Protein AF-Q7V4R9-F1 (afdb_monomer)

Mean predicted aligned error: 7.89 Å

Radius of gyration: 14.58 Å; Cα contacts (8 Å, |Δi|>4): 434; chains: 1; bounding box: 35×29×46 Å

Structure (mmCIF, N/CA/C/O backbone):
data_AF-Q7V4R9-F1
#
_entry.id   AF-Q7V4R9-F1
#
loop_
_atom_site.group_PDB
_atom_site.id
_atom_site.type_symbol
_atom_site.label_atom_id
_atom_site.label_alt_id
_atom_site.label_comp_id
_atom_site.label_asym_id
_atom_site.label_entity_id
_atom_site.label_seq_id
_atom_site.pdbx_PDB_ins_code
_atom_site.Cartn_x
_atom_site.Cartn_y
_atom_site.Cartn_z
_atom_site.occupancy
_atom_site.B_iso_or_equiv
_atom_site.auth_seq_id
_atom_site.auth_comp_id
_atom_site.auth_asym_id
_atom_site.auth_atom_id
_atom_site.pdbx_PDB_model_num
ATOM 1 N N . MET A 1 1 ? -5.230 -2.355 -19.072 1.00 68.88 1 MET A N 1
ATOM 2 C CA . MET A 1 1 ? -4.899 -2.932 -17.751 1.00 68.88 1 MET A CA 1
ATOM 3 C C . MET A 1 1 ? -6.163 -3.100 -16.937 1.00 68.88 1 MET A C 1
ATOM 5 O O . MET A 1 1 ? -7.150 -2.445 -17.253 1.00 68.88 1 MET A O 1
ATOM 9 N N . GLY A 1 2 ? -6.146 -4.004 -15.958 1.00 79.56 2 GLY A N 1
ATOM 10 C CA . GLY A 1 2 ? -7.283 -4.244 -15.070 1.00 79.56 2 GLY A CA 1
ATOM 11 C C . GLY A 1 2 ? -7.326 -3.267 -13.896 1.00 79.56 2 GLY A C 1
ATOM 12 O O . GLY A 1 2 ? -6.295 -2.730 -13.483 1.00 79.56 2 GLY A O 1
ATOM 13 N N . THR A 1 3 ? -8.526 -3.089 -13.355 1.00 89.25 3 THR A N 1
ATOM 14 C CA . THR A 1 3 ? -8.780 -2.336 -12.128 1.00 89.25 3 THR A CA 1
ATOM 15 C C . THR A 1 3 ? -9.377 -3.279 -11.091 1.00 89.25 3 THR A C 1
ATOM 17 O O . THR A 1 3 ? -10.304 -4.025 -11.408 1.00 89.25 3 THR A O 1
ATOM 20 N N . LEU A 1 4 ? -8.871 -3.231 -9.859 1.00 90.88 4 LEU A N 1
ATOM 21 C CA . LEU A 1 4 ? -9.505 -3.844 -8.695 1.00 90.88 4 LEU A CA 1
ATOM 22 C C . LEU A 1 4 ? -10.106 -2.743 -7.820 1.00 90.88 4 LEU A C 1
ATOM 24 O O . LEU A 1 4 ? -9.374 -1.915 -7.287 1.00 90.88 4 LEU A O 1
ATOM 28 N N . GLU A 1 5 ? -11.423 -2.747 -7.645 1.00 94.00 5 GLU A N 1
ATOM 29 C CA . GLU A 1 5 ? -12.115 -1.815 -6.752 1.00 94.00 5 GLU A CA 1
ATOM 30 C C . GLU A 1 5 ? -12.724 -2.577 -5.579 1.00 94.00 5 GLU A C 1
ATOM 32 O O . GLU A 1 5 ? -13.461 -3.545 -5.773 1.00 94.00 5 GLU A O 1
ATOM 37 N N . ASN A 1 6 ? -12.456 -2.114 -4.363 1.00 93.88 6 ASN A N 1
ATOM 38 C CA . ASN A 1 6 ? -13.119 -2.583 -3.158 1.00 93.88 6 ASN A CA 1
ATOM 39 C C . ASN A 1 6 ? -13.914 -1.435 -2.532 1.00 93.88 6 ASN A C 1
ATOM 41 O O . ASN A 1 6 ? -13.321 -0.509 -1.988 1.00 93.88 6 ASN A O 1
ATOM 45 N N . LYS A 1 7 ? -15.245 -1.503 -2.611 1.00 93.19 7 LYS A N 1
ATOM 46 C CA . LYS A 1 7 ? -16.180 -0.470 -2.133 1.00 93.19 7 LYS A CA 1
ATOM 47 C C . LYS A 1 7 ? -16.863 -0.941 -0.847 1.00 93.19 7 LYS A C 1
ATOM 49 O O . LYS A 1 7 ? -18.004 -1.393 -0.879 1.00 93.19 7 LYS A O 1
ATOM 54 N N . GLY A 1 8 ? -16.119 -0.942 0.257 1.00 90.88 8 GLY A N 1
ATOM 55 C CA . GLY A 1 8 ? -16.624 -1.302 1.590 1.00 90.88 8 GLY A CA 1
ATOM 56 C C . GLY A 1 8 ? -16.655 -2.787 1.952 1.00 90.88 8 GLY A C 1
ATOM 57 O O . GLY A 1 8 ? -17.207 -3.159 2.984 1.00 90.88 8 GLY A O 1
ATOM 58 N N . GLY A 1 9 ? -16.046 -3.652 1.139 1.00 92.75 9 GLY A N 1
ATOM 59 C CA . GLY A 1 9 ? -15.888 -5.075 1.437 1.00 92.75 9 GLY A CA 1
ATOM 60 C C . GLY A 1 9 ? -14.533 -5.418 2.058 1.00 92.75 9 GLY A C 1
ATOM 61 O O . GLY A 1 9 ? -13.646 -4.577 2.208 1.00 92.75 9 GLY A O 1
ATOM 62 N N . THR A 1 10 ? -14.336 -6.697 2.380 1.00 94.75 10 THR A N 1
ATOM 63 C CA . THR A 1 10 ? -13.010 -7.240 2.712 1.00 94.75 10 THR A CA 1
ATOM 64 C C . THR A 1 10 ? -12.534 -8.152 1.591 1.00 94.75 10 THR A C 1
ATOM 66 O O . THR A 1 10 ? -13.203 -9.130 1.263 1.00 94.75 10 THR A O 1
ATOM 69 N N . ILE A 1 11 ? -11.362 -7.859 1.033 1.00 92.88 11 ILE A N 1
ATOM 70 C CA . ILE A 1 11 ? -10.646 -8.751 0.121 1.00 92.88 11 ILE A CA 1
ATOM 71 C C . ILE A 1 11 ? -9.518 -9.407 0.908 1.00 92.88 11 ILE A C 1
ATOM 73 O O . ILE A 1 11 ? -8.673 -8.715 1.470 1.00 92.88 11 ILE A O 1
ATOM 77 N N . ASN A 1 12 ? -9.494 -10.738 0.924 1.00 89.62 12 ASN A N 1
ATOM 78 C CA . ASN A 1 12 ? -8.405 -11.518 1.503 1.00 89.62 12 ASN A CA 1
ATOM 79 C C . ASN A 1 12 ? -7.599 -12.148 0.370 1.00 89.62 12 ASN A C 1
ATOM 81 O O . ASN A 1 12 ? -8.079 -13.063 -0.296 1.00 89.62 12 ASN A O 1
ATOM 85 N N . ASN A 1 13 ? -6.386 -11.655 0.153 1.00 85.19 13 ASN A N 1
ATOM 86 C CA . ASN A 1 13 ? -5.450 -12.202 -0.812 1.00 85.19 13 ASN A CA 1
ATOM 87 C C . ASN A 1 13 ? -4.276 -12.865 -0.079 1.00 85.19 13 ASN A C 1
ATOM 89 O O . ASN A 1 13 ? -3.604 -12.243 0.743 1.00 85.19 13 ASN A O 1
ATOM 93 N N . GLN A 1 14 ? -4.043 -14.143 -0.376 1.00 79.44 14 GLN A N 1
ATOM 94 C CA . GLN A 1 14 ? -2.941 -14.926 0.198 1.00 79.44 14 GLN A CA 1
ATOM 95 C C . GLN A 1 14 ? -1.742 -15.048 -0.753 1.00 79.44 14 GLN A C 1
ATOM 97 O O . GLN A 1 14 ? -0.688 -15.527 -0.348 1.00 79.44 14 GLN A O 1
ATOM 102 N N . GLY A 1 15 ? -1.900 -14.644 -2.017 1.00 78.75 15 GLY A N 1
ATOM 103 C CA . GLY A 1 15 ? -0.836 -14.674 -3.019 1.00 78.75 15 GLY A CA 1
ATOM 104 C C . GLY A 1 15 ? -0.116 -13.336 -3.161 1.00 78.75 15 GLY A C 1
ATOM 105 O O . GLY A 1 15 ? -0.503 -12.337 -2.565 1.00 78.75 15 GLY A O 1
ATOM 106 N N . VAL A 1 16 ? 0.910 -13.289 -4.009 1.00 81.31 16 VAL A N 1
ATOM 107 C CA . VAL A 1 16 ? 1.573 -12.025 -4.360 1.00 81.31 16 VAL A CA 1
ATOM 108 C C . VAL A 1 16 ? 0.639 -11.167 -5.213 1.00 81.31 16 VAL A C 1
ATOM 110 O O . VAL A 1 16 ? 0.083 -11.649 -6.201 1.00 81.31 16 VAL A O 1
ATOM 113 N N . LEU A 1 17 ? 0.491 -9.891 -4.855 1.00 83.44 17 LEU A N 1
ATOM 114 C CA . LEU A 1 17 ? -0.290 -8.929 -5.624 1.00 83.44 17 LEU A CA 1
ATOM 115 C C . LEU A 1 17 ? 0.645 -7.984 -6.384 1.00 83.44 17 LEU A C 1
ATOM 117 O O . LEU A 1 17 ? 1.347 -7.161 -5.795 1.00 83.44 17 LEU A O 1
ATOM 121 N N . PHE A 1 18 ? 0.634 -8.093 -7.711 1.00 79.38 18 PHE A N 1
ATOM 122 C CA . PHE A 1 18 ? 1.366 -7.192 -8.596 1.00 79.38 18 PHE A CA 1
ATOM 123 C C . PHE A 1 18 ? 0.415 -6.172 -9.211 1.00 79.38 18 PHE A C 1
ATOM 125 O O . PHE A 1 18 ? -0.431 -6.507 -10.039 1.00 79.38 18 PHE A O 1
ATOM 132 N N . CYS A 1 19 ? 0.598 -4.909 -8.844 1.00 81.38 19 CYS A N 1
ATOM 133 C CA . CYS A 1 19 ? 0.012 -3.788 -9.555 1.00 81.38 19 CYS A CA 1
ATOM 134 C C . CYS A 1 19 ? 1.026 -3.346 -10.618 1.00 81.38 19 CYS A C 1
ATOM 136 O O . CYS A 1 19 ? 1.998 -2.645 -10.325 1.00 81.38 19 CYS A O 1
ATOM 138 N N . THR A 1 20 ? 0.865 -3.864 -11.837 1.00 75.25 20 THR A N 1
ATOM 139 C CA . THR A 1 20 ? 1.802 -3.650 -12.947 1.00 75.25 20 THR A CA 1
ATOM 140 C C . THR A 1 20 ? 1.084 -3.649 -14.297 1.00 75.25 20 THR A C 1
ATOM 142 O O . THR A 1 20 ? -0.098 -3.989 -14.382 1.00 75.25 20 THR A O 1
ATOM 145 N N . TYR A 1 21 ? 1.802 -3.279 -15.357 1.00 70.81 21 TYR A N 1
ATOM 146 C CA . TYR A 1 21 ? 1.389 -3.524 -16.731 1.00 70.81 21 TYR A CA 1
ATOM 147 C C . TYR A 1 21 ? 2.000 -4.855 -17.225 1.00 70.81 21 TYR A C 1
ATOM 149 O O . TYR A 1 21 ? 3.108 -5.216 -16.838 1.00 70.81 21 TYR A O 1
ATOM 157 N N . ALA A 1 22 ? 1.282 -5.63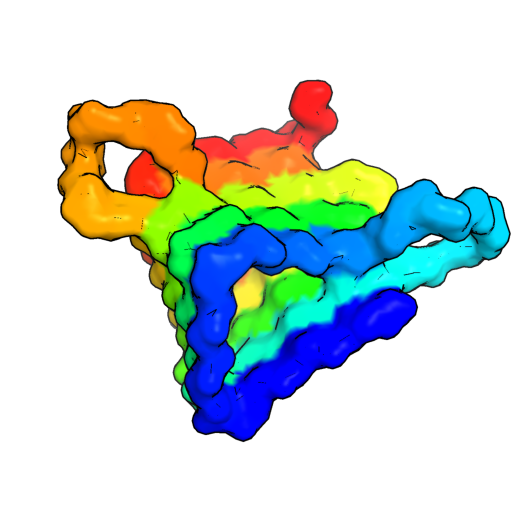2 -18.044 1.00 57.91 22 ALA A N 1
ATOM 158 C CA . ALA A 1 22 ? 1.780 -6.903 -18.578 1.00 57.91 22 ALA A CA 1
ATOM 159 C C . ALA A 1 22 ? 3.005 -6.696 -19.508 1.00 57.91 22 ALA A C 1
ATOM 161 O O . ALA A 1 22 ? 2.868 -6.009 -20.520 1.00 57.91 22 ALA A O 1
ATOM 162 N N . PRO A 1 23 ? 4.163 -7.333 -19.241 1.00 52.44 23 PRO A N 1
ATOM 163 C CA . PRO A 1 23 ? 5.423 -7.085 -19.958 1.00 52.44 23 PRO A CA 1
ATOM 164 C C . PRO A 1 23 ? 5.479 -7.652 -21.390 1.00 52.44 23 PRO A C 1
ATOM 166 O O . PRO A 1 23 ? 6.479 -7.479 -22.077 1.00 52.44 23 PRO A O 1
ATOM 169 N N . HIS A 1 24 ? 4.436 -8.346 -21.858 1.00 49.28 24 HIS A N 1
ATOM 170 C CA . HIS A 1 24 ? 4.442 -9.034 -23.158 1.00 49.28 24 HIS A CA 1
ATOM 171 C C . HIS A 1 24 ? 3.826 -8.250 -24.320 1.00 49.28 24 HIS A C 1
ATOM 173 O O . HIS A 1 24 ? 3.751 -8.782 -25.427 1.00 49.28 24 HIS A O 1
ATOM 179 N N . PHE A 1 25 ? 3.409 -7.001 -24.112 1.00 48.75 25 PHE A N 1
ATOM 180 C CA . PHE A 1 25 ? 2.952 -6.161 -25.214 1.00 48.75 25 PHE A CA 1
ATOM 181 C C . PHE A 1 25 ? 4.059 -5.172 -25.579 1.00 48.75 25 PHE A C 1
ATOM 183 O O . PHE A 1 25 ? 4.325 -4.274 -24.780 1.00 48.75 25 PHE A O 1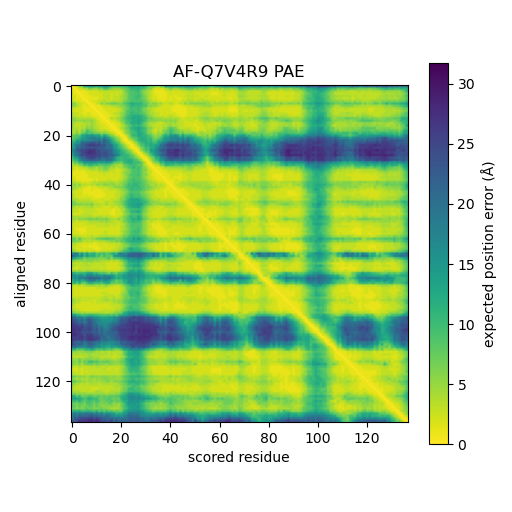
ATOM 190 N N . PRO A 1 26 ? 4.733 -5.343 -26.738 1.00 50.38 26 PRO A N 1
ATOM 191 C CA . PRO A 1 26 ? 5.735 -4.390 -27.188 1.00 50.38 26 PRO A CA 1
ATOM 192 C C . PRO A 1 26 ? 5.088 -3.013 -27.251 1.00 50.38 26 PRO A C 1
ATOM 194 O O . PRO A 1 26 ? 3.968 -2.867 -27.747 1.00 50.38 26 PRO A O 1
ATOM 197 N N . GLU A 1 27 ? 5.787 -2.039 -26.683 1.00 50.69 27 GLU A N 1
ATOM 198 C CA . GLU A 1 27 ? 5.346 -0.664 -26.524 1.00 50.69 27 GLU A CA 1
ATOM 199 C C . GLU A 1 27 ? 4.869 -0.090 -27.857 1.00 50.69 27 GLU A C 1
ATOM 201 O O . GLU A 1 27 ? 5.644 0.388 -28.685 1.00 50.69 27 GLU A O 1
ATOM 206 N N . ALA A 1 28 ? 3.559 -0.112 -28.069 1.00 48.78 28 ALA A N 1
ATOM 207 C CA . ALA A 1 28 ? 2.928 0.630 -29.140 1.00 48.78 28 ALA A CA 1
ATOM 208 C C . ALA A 1 28 ? 2.881 2.107 -28.730 1.00 48.78 28 ALA A C 1
ATOM 210 O O . ALA A 1 28 ? 1.817 2.594 -28.376 1.00 48.78 28 ALA A O 1
ATOM 211 N N . SER A 1 29 ? 4.046 2.771 -28.692 1.00 54.56 29 SER A N 1
ATOM 212 C CA . SER A 1 29 ? 4.279 4.232 -28.725 1.00 54.56 29 SER A CA 1
ATOM 213 C C . SER A 1 29 ? 3.263 5.141 -28.006 1.00 54.56 29 SER A C 1
ATOM 215 O O . SER A 1 29 ? 3.018 6.272 -28.422 1.00 54.56 29 SER A O 1
ATOM 217 N N . GLY A 1 30 ? 2.654 4.661 -26.930 1.00 54.69 30 GLY A N 1
ATOM 218 C CA . GLY A 1 30 ? 1.534 5.284 -26.249 1.00 54.69 30 GLY A CA 1
ATOM 219 C C . GLY A 1 30 ? 1.632 4.953 -24.773 1.00 54.69 30 GLY A C 1
ATOM 220 O O . GLY A 1 30 ? 1.943 3.824 -24.402 1.00 54.69 30 GLY A O 1
ATOM 221 N N . SER A 1 31 ? 1.418 5.958 -23.928 1.00 59.41 31 SER A N 1
ATOM 222 C CA . SER A 1 31 ? 1.405 5.815 -22.473 1.00 59.41 31 SER A CA 1
ATOM 223 C C . SER A 1 31 ? 0.347 4.791 -22.053 1.00 59.41 31 SER A C 1
ATOM 225 O O . SER A 1 31 ? -0.823 5.138 -21.906 1.00 59.41 31 SER A O 1
ATOM 227 N N . VAL A 1 32 ? 0.732 3.526 -21.877 1.00 66.50 32 VAL A N 1
ATOM 228 C CA . VAL A 1 32 ? -0.161 2.517 -21.305 1.00 66.50 32 VAL A CA 1
ATOM 229 C C . VAL A 1 32 ? -0.177 2.723 -19.794 1.00 66.50 32 VAL A C 1
ATOM 231 O O . VAL A 1 32 ? 0.845 2.548 -19.129 1.00 66.50 32 VAL A O 1
ATOM 234 N N . ASP A 1 33 ? -1.329 3.130 -19.263 1.00 74.31 33 ASP A N 1
ATOM 235 C CA . ASP A 1 33 ? -1.581 3.162 -17.821 1.00 74.31 33 ASP A CA 1
ATOM 236 C C . ASP A 1 33 ? -1.389 1.763 -17.221 1.00 74.31 33 ASP A C 1
ATOM 238 O O . ASP A 1 33 ? -1.840 0.765 -17.794 1.00 74.31 33 ASP A O 1
ATOM 242 N N . GLY A 1 34 ? -0.754 1.701 -16.049 1.00 81.62 34 GLY A N 1
ATOM 243 C CA . GLY A 1 34 ? -0.571 0.467 -15.293 1.00 81.62 34 GLY A CA 1
ATOM 244 C C . GLY A 1 34 ? -1.859 -0.051 -14.647 1.00 81.62 34 GLY A C 1
ATOM 245 O O . GLY A 1 34 ? -2.958 0.475 -14.856 1.00 81.62 34 GLY A O 1
ATOM 246 N N . GLY A 1 35 ? -1.724 -1.118 -13.857 1.00 87.06 35 GLY A N 1
ATOM 247 C CA . GLY A 1 35 ? -2.813 -1.636 -13.030 1.00 87.06 35 GLY A CA 1
ATOM 248 C C . GLY A 1 35 ? -3.257 -0.612 -11.986 1.00 87.06 35 GLY A C 1
ATOM 249 O O . GLY A 1 35 ? -2.470 0.236 -11.555 1.00 87.06 35 GLY A O 1
ATOM 250 N N . LYS A 1 36 ? -4.527 -0.674 -11.583 1.00 90.62 36 LYS A N 1
ATOM 251 C CA . LYS A 1 36 ? -5.075 0.225 -10.561 1.00 90.62 36 LYS A CA 1
ATOM 252 C C . LYS A 1 36 ? -5.793 -0.577 -9.485 1.00 90.62 36 LYS A C 1
ATOM 254 O O . LYS A 1 36 ? -6.574 -1.476 -9.797 1.00 90.62 36 LYS A O 1
ATOM 259 N N . ILE A 1 37 ? -5.526 -0.254 -8.227 1.00 92.31 37 ILE A N 1
ATOM 260 C CA . ILE A 1 37 ? -6.243 -0.797 -7.075 1.00 92.31 37 ILE A CA 1
ATOM 261 C C . ILE A 1 37 ? -6.835 0.375 -6.307 1.00 92.31 37 ILE A C 1
ATOM 263 O O . ILE A 1 37 ? -6.142 1.351 -6.028 1.00 92.31 37 ILE A O 1
ATOM 267 N N . TYR A 1 38 ? -8.105 0.255 -5.950 1.00 94.50 38 TYR A N 1
ATOM 268 C CA . TYR A 1 38 ? -8.831 1.280 -5.227 1.00 94.50 38 TYR A CA 1
ATOM 269 C C . TYR A 1 38 ? -9.538 0.691 -4.010 1.00 94.50 38 TYR A C 1
ATOM 271 O O . TYR A 1 38 ? -10.298 -0.272 -4.142 1.00 94.50 38 TYR A O 1
ATOM 279 N N . LEU A 1 39 ? -9.305 1.277 -2.835 1.00 94.94 39 LEU A N 1
ATOM 280 C CA . LEU A 1 39 ? -9.994 0.934 -1.591 1.00 94.94 39 LEU A CA 1
ATOM 281 C C . LEU A 1 39 ? -10.859 2.116 -1.139 1.00 94.94 39 LEU A C 1
ATOM 283 O O . LEU A 1 39 ? -10.342 3.134 -0.673 1.00 94.94 39 LEU A O 1
ATOM 287 N N . TYR A 1 40 ? -12.175 1.949 -1.223 1.00 92.81 40 TYR A N 1
ATOM 288 C CA . TYR A 1 40 ? -13.193 2.959 -0.932 1.00 92.81 40 TYR A CA 1
ATOM 289 C C . TYR A 1 40 ? -14.173 2.488 0.141 1.00 92.81 40 TYR A C 1
ATOM 291 O O . TYR A 1 40 ? -14.288 1.289 0.398 1.00 92.81 40 TYR A O 1
ATOM 299 N N . ASP A 1 41 ? -14.916 3.432 0.720 1.00 90.88 41 ASP A N 1
ATOM 300 C CA . ASP A 1 41 ? -16.082 3.181 1.577 1.00 90.88 41 ASP A CA 1
ATOM 301 C C . ASP A 1 41 ? -15.812 2.217 2.744 1.00 90.88 41 ASP A C 1
ATOM 303 O O . ASP A 1 41 ? -16.590 1.305 3.003 1.00 90.88 41 ASP A O 1
ATOM 307 N N . SER A 1 42 ? -14.689 2.402 3.449 1.00 93.06 42 SER A N 1
ATOM 308 C CA . SER A 1 42 ? -14.214 1.495 4.512 1.00 93.06 42 SER A CA 1
ATOM 309 C C . SER A 1 42 ? -13.766 0.108 4.020 1.00 93.06 42 SER A C 1
ATOM 311 O O . SER A 1 42 ? -13.704 -0.858 4.784 1.00 93.06 42 SER A O 1
ATOM 313 N N . GLY A 1 43 ? -13.411 0.000 2.739 1.00 95.25 43 GLY A N 1
ATOM 314 C CA . GLY A 1 43 ? -12.882 -1.212 2.132 1.00 95.25 43 GLY A CA 1
ATOM 315 C C . GLY A 1 43 ? -11.577 -1.656 2.789 1.00 95.25 43 GLY A C 1
ATOM 316 O O . GLY A 1 43 ? -10.673 -0.857 3.040 1.00 95.25 43 GLY A O 1
ATOM 317 N N . THR A 1 44 ? -11.471 -2.956 3.049 1.00 94.19 44 THR A N 1
ATOM 318 C CA . THR A 1 44 ? -10.271 -3.581 3.606 1.00 94.19 44 THR A CA 1
ATOM 319 C C . THR A 1 44 ? -9.627 -4.519 2.593 1.00 94.19 44 THR A C 1
ATOM 321 O O . THR A 1 44 ? -10.279 -5.429 2.082 1.00 94.19 44 THR A O 1
ATOM 324 N N . LEU A 1 45 ? -8.339 -4.331 2.313 1.00 92.56 45 LEU A N 1
ATOM 325 C CA . LEU A 1 45 ? -7.521 -5.305 1.592 1.00 92.56 45 LEU A CA 1
ATOM 326 C C . LEU A 1 45 ? -6.530 -5.933 2.565 1.00 92.56 45 LEU A C 1
ATOM 328 O O . LEU A 1 45 ? -5.617 -5.264 3.040 1.00 92.56 45 LEU A O 1
ATOM 332 N N . ASN A 1 46 ? -6.713 -7.221 2.836 1.00 89.88 46 ASN A N 1
ATOM 333 C CA . ASN A 1 46 ? -5.773 -8.046 3.579 1.00 89.88 46 ASN A CA 1
ATOM 334 C C . ASN A 1 46 ? -4.901 -8.803 2.575 1.00 89.88 46 ASN A C 1
ATOM 336 O O . ASN A 1 46 ? -5.365 -9.749 1.942 1.00 89.88 46 ASN A O 1
ATOM 340 N N . ASN A 1 47 ? -3.650 -8.381 2.420 1.00 86.19 47 ASN A N 1
ATOM 341 C CA . ASN A 1 47 ? -2.659 -9.023 1.569 1.00 86.19 47 ASN A CA 1
ATOM 342 C C . ASN A 1 47 ? -1.580 -9.665 2.445 1.00 86.19 47 ASN A C 1
ATOM 344 O O . ASN A 1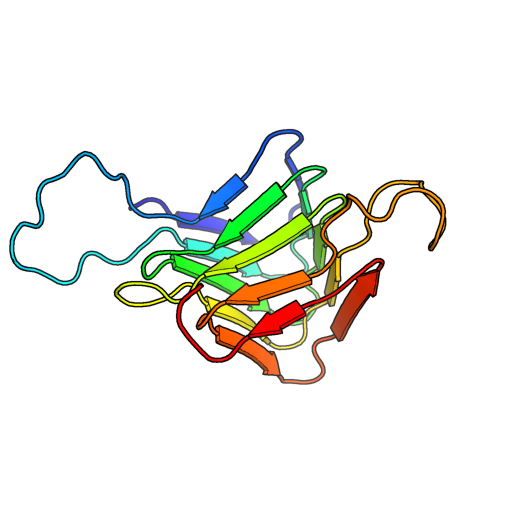 47 ? -0.734 -8.969 3.001 1.00 86.19 47 ASN A O 1
ATOM 348 N N . ASN A 1 48 ? -1.609 -10.990 2.590 1.00 77.19 48 ASN A N 1
ATOM 349 C CA . ASN A 1 48 ? -0.681 -11.710 3.472 1.00 77.19 48 ASN A CA 1
ATOM 350 C C . ASN A 1 48 ? 0.642 -12.103 2.786 1.00 77.19 48 ASN A C 1
ATOM 352 O O . ASN A 1 48 ? 1.205 -13.158 3.054 1.00 77.19 48 ASN A O 1
ATOM 356 N N . ALA A 1 49 ? 1.076 -11.301 1.816 1.00 77.50 49 ALA A N 1
ATOM 357 C CA . ALA A 1 49 ? 2.240 -11.571 0.985 1.00 77.50 49 ALA A CA 1
ATOM 358 C C . ALA A 1 49 ? 2.825 -10.248 0.466 1.00 77.50 49 ALA A C 1
ATOM 360 O O . ALA A 1 49 ? 2.554 -9.172 0.999 1.00 77.50 49 ALA A O 1
ATOM 361 N N . TRP A 1 50 ? 3.636 -10.301 -0.587 1.00 82.31 50 TRP A N 1
ATOM 362 C CA . TRP A 1 50 ? 4.192 -9.106 -1.213 1.00 82.31 50 TRP A CA 1
ATOM 363 C C . TRP A 1 50 ? 3.127 -8.343 -2.013 1.00 82.31 50 TRP A C 1
ATOM 365 O O . TRP A 1 50 ? 2.355 -8.928 -2.777 1.00 82.31 50 TRP A O 1
ATOM 375 N N . LEU A 1 51 ? 3.105 -7.025 -1.838 1.00 87.94 51 LEU A N 1
ATOM 376 C CA . LEU A 1 51 ? 2.448 -6.073 -2.721 1.00 87.94 51 LEU A CA 1
ATOM 377 C C . LEU A 1 51 ? 3.504 -5.215 -3.429 1.00 87.94 51 LEU A C 1
ATOM 379 O O . LEU A 1 51 ? 4.250 -4.477 -2.781 1.00 87.94 51 LEU A O 1
ATOM 383 N N . CYS A 1 52 ? 3.557 -5.303 -4.757 1.00 87.25 52 CYS A N 1
ATOM 384 C CA . CYS A 1 52 ? 4.463 -4.515 -5.591 1.00 87.25 52 CYS A CA 1
ATOM 385 C C . CYS A 1 52 ? 3.661 -3.574 -6.499 1.00 87.25 52 CYS A C 1
ATOM 387 O O . CYS A 1 52 ? 2.776 -4.018 -7.235 1.00 87.25 52 CYS A O 1
ATOM 389 N N . ILE A 1 53 ? 3.981 -2.280 -6.455 1.00 88.88 53 ILE A N 1
ATOM 390 C CA . ILE A 1 53 ? 3.376 -1.231 -7.281 1.00 88.88 53 ILE A CA 1
ATOM 391 C C . ILE A 1 53 ? 4.472 -0.641 -8.165 1.00 88.88 53 ILE A C 1
ATOM 393 O O . ILE A 1 53 ? 5.411 -0.027 -7.663 1.00 88.88 53 ILE A O 1
ATOM 397 N N . LYS A 1 54 ? 4.363 -0.814 -9.482 1.00 85.44 54 LYS A N 1
ATOM 398 C CA . LYS A 1 54 ? 5.395 -0.386 -10.443 1.00 85.44 54 LYS A CA 1
ATOM 399 C C . LYS A 1 54 ? 4.794 0.059 -11.768 1.00 85.44 54 LYS A C 1
ATOM 401 O O . LYS A 1 54 ? 3.623 -0.211 -12.030 1.00 85.44 54 LYS A O 1
ATOM 406 N N . ALA A 1 55 ? 5.605 0.670 -12.629 1.00 82.06 55 ALA A N 1
ATOM 407 C CA . ALA A 1 55 ? 5.284 0.803 -14.046 1.00 82.06 55 ALA A CA 1
ATOM 408 C C . ALA A 1 55 ? 3.923 1.495 -14.318 1.00 82.06 55 ALA A C 1
ATOM 410 O O . ALA A 1 55 ? 2.976 0.875 -14.806 1.00 82.06 55 ALA A O 1
ATOM 411 N N . ARG A 1 56 ? 3.799 2.772 -13.921 1.00 83.25 56 ARG A N 1
ATOM 412 C CA . ARG A 1 56 ? 2.567 3.596 -14.027 1.00 83.25 56 ARG A CA 1
ATOM 413 C C . ARG A 1 56 ? 1.341 3.032 -13.299 1.00 83.25 56 ARG A C 1
ATOM 415 O O . ARG A 1 56 ? 0.211 3.413 -13.609 1.00 83.25 56 ARG A O 1
ATOM 422 N N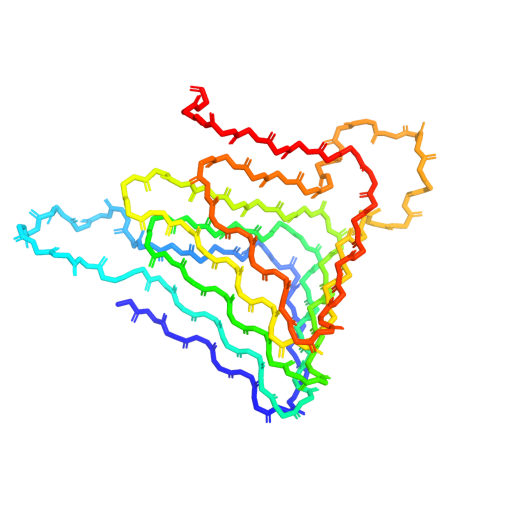 . SER A 1 57 ? 1.539 2.105 -12.365 1.00 88.25 57 SER A N 1
ATOM 423 C CA . SER A 1 57 ? 0.448 1.512 -11.589 1.00 88.25 57 SER A CA 1
ATOM 424 C C . SER A 1 57 ? 0.158 2.305 -10.327 1.00 88.25 57 SER A C 1
ATOM 426 O O . SER A 1 57 ? 1.019 3.015 -9.801 1.00 88.25 57 SER A O 1
ATOM 428 N N . ARG A 1 58 ? -1.070 2.176 -9.833 1.00 91.31 58 ARG A N 1
ATOM 429 C CA . ARG A 1 58 ? -1.581 3.019 -8.756 1.00 91.31 58 ARG A CA 1
ATOM 430 C C . ARG A 1 58 ? -2.345 2.208 -7.719 1.00 91.31 58 ARG A C 1
ATOM 432 O O . ARG A 1 58 ? -3.115 1.317 -8.072 1.00 91.31 58 ARG A O 1
ATOM 439 N N . LEU A 1 59 ? -2.129 2.531 -6.451 1.00 93.81 59 LEU A N 1
ATOM 440 C CA . LEU A 1 59 ? -2.955 2.087 -5.337 1.00 93.81 59 LEU A CA 1
ATOM 441 C C . LEU A 1 59 ? -3.472 3.307 -4.588 1.00 93.81 59 LEU A C 1
ATOM 443 O O . LEU A 1 59 ? -2.680 4.042 -4.002 1.00 93.81 59 LEU A O 1
ATOM 447 N N . ASP A 1 60 ? -4.787 3.463 -4.571 1.00 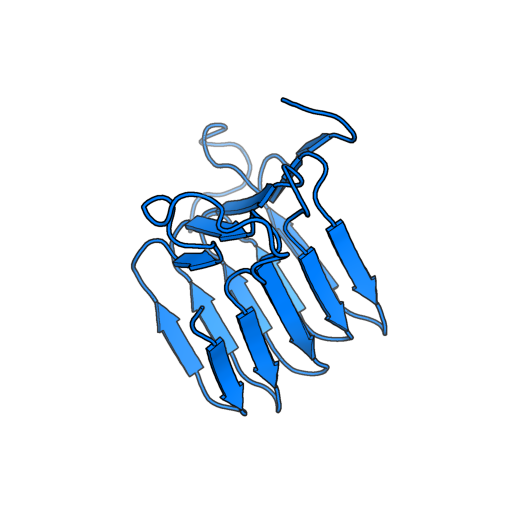94.81 60 ASP A N 1
ATOM 448 C CA . ASP A 1 60 ? -5.461 4.541 -3.861 1.00 94.81 60 ASP A CA 1
ATOM 449 C C . ASP A 1 60 ? -6.238 3.987 -2.674 1.00 94.81 60 ASP A C 1
ATOM 451 O O . ASP A 1 60 ? -6.971 2.999 -2.782 1.00 94.81 60 ASP A O 1
ATOM 455 N N . ILE A 1 61 ? -6.067 4.642 -1.532 1.00 94.12 61 ILE A N 1
ATOM 456 C CA . ILE A 1 61 ? -6.689 4.269 -0.268 1.00 94.12 61 ILE A CA 1
ATOM 457 C C . ILE A 1 61 ? -7.376 5.508 0.284 1.00 94.12 61 ILE A C 1
ATOM 459 O O . ILE A 1 61 ? -6.713 6.450 0.719 1.00 94.12 61 ILE A O 1
ATOM 463 N N . ASP A 1 62 ? -8.701 5.498 0.271 1.00 93.69 62 ASP A N 1
ATOM 464 C CA . ASP A 1 62 ? -9.491 6.620 0.760 1.00 93.69 62 ASP A CA 1
ATOM 465 C C . ASP A 1 62 ? -9.691 6.580 2.275 1.00 93.69 62 ASP A C 1
ATOM 467 O O . ASP A 1 62 ? -9.382 5.603 2.968 1.00 93.69 62 ASP A O 1
ATOM 471 N N . ALA A 1 63 ? -10.223 7.687 2.793 1.00 86.44 63 ALA A N 1
ATOM 472 C CA . ALA A 1 63 ? -10.604 7.825 4.184 1.00 86.44 63 ALA A CA 1
ATOM 473 C C . ALA A 1 63 ? -11.417 6.615 4.656 1.00 86.44 63 ALA A C 1
ATOM 475 O O . ALA A 1 63 ? -12.317 6.150 3.959 1.00 86.44 63 ALA A O 1
ATOM 476 N N . SER A 1 64 ? -11.101 6.125 5.858 1.00 88.19 64 SER A N 1
ATOM 477 C CA . SER A 1 64 ? -11.675 4.926 6.499 1.00 88.19 64 SER A CA 1
ATOM 478 C C . SER A 1 64 ? -11.314 3.565 5.884 1.00 88.19 64 SER A C 1
ATOM 480 O O . SER A 1 64 ? -11.551 2.547 6.533 1.00 88.19 64 SER A O 1
ATOM 482 N N . SER A 1 65 ? -10.696 3.513 4.701 1.00 96.06 65 SER A N 1
ATOM 483 C CA . SER A 1 65 ? -10.216 2.259 4.109 1.00 96.06 65 SER A CA 1
ATOM 484 C C . SER A 1 65 ? -8.927 1.773 4.772 1.00 96.06 65 SER A C 1
ATOM 486 O O . SER A 1 65 ? -8.133 2.558 5.302 1.00 96.06 65 SER A O 1
ATOM 488 N N . THR A 1 66 ? -8.706 0.458 4.737 1.00 94.31 66 THR A N 1
ATOM 489 C CA . THR A 1 66 ? -7.535 -0.174 5.354 1.00 94.31 66 THR A CA 1
ATOM 490 C C . THR A 1 66 ? -6.819 -1.101 4.379 1.00 94.31 66 THR A C 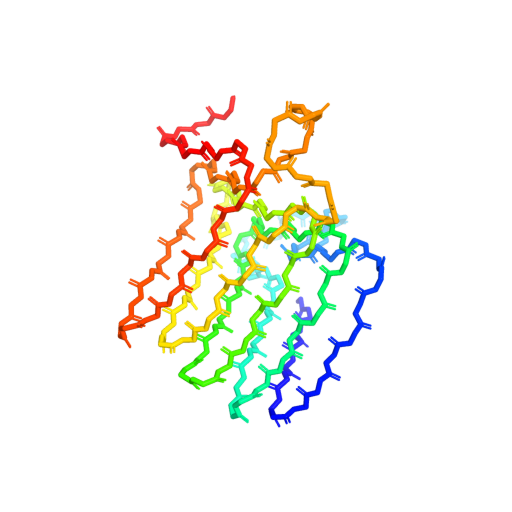1
ATOM 492 O O . THR A 1 66 ? -7.402 -2.036 3.836 1.00 94.31 66 THR A O 1
ATOM 495 N N . LEU A 1 67 ? -5.521 -0.881 4.198 1.00 91.75 67 LEU A N 1
ATOM 496 C CA . LEU A 1 67 ? -4.614 -1.856 3.607 1.00 91.75 67 LEU A CA 1
ATOM 497 C C . LEU A 1 67 ? -3.854 -2.547 4.736 1.00 91.75 67 LEU A C 1
ATOM 499 O O . LEU A 1 67 ? -2.983 -1.940 5.354 1.00 91.75 67 LEU A O 1
ATOM 503 N N . ASN A 1 68 ? -4.150 -3.817 4.979 1.00 87.38 68 ASN A N 1
ATOM 504 C CA . ASN A 1 68 ? -3.329 -4.671 5.826 1.00 87.38 68 ASN A CA 1
ATOM 505 C C . ASN A 1 68 ? -2.414 -5.485 4.921 1.00 87.38 68 ASN A C 1
ATOM 507 O O . ASN A 1 68 ? -2.868 -6.371 4.203 1.00 87.38 68 ASN A O 1
ATOM 511 N N . ASN A 1 69 ? -1.128 -5.172 4.945 1.00 72.31 69 ASN A N 1
ATOM 512 C CA . ASN A 1 69 ? -0.111 -5.891 4.205 1.00 72.31 69 ASN A CA 1
ATOM 513 C C . ASN A 1 69 ? 0.817 -6.575 5.205 1.00 72.31 69 ASN A C 1
ATOM 515 O O . ASN A 1 69 ? 1.419 -5.888 6.028 1.00 72.31 69 ASN A O 1
ATOM 519 N N . LEU A 1 70 ? 0.884 -7.906 5.168 1.00 63.97 70 LEU A N 1
ATOM 520 C CA . LEU A 1 70 ? 1.526 -8.686 6.228 1.00 63.97 70 LEU A CA 1
ATOM 521 C C . LEU A 1 70 ? 2.934 -9.186 5.867 1.00 63.97 70 LEU A C 1
ATOM 523 O O . LEU A 1 70 ? 3.480 -10.007 6.595 1.00 63.97 70 LEU A O 1
ATOM 527 N N . SER A 1 71 ? 3.550 -8.759 4.758 1.00 70.75 71 SER A N 1
ATOM 528 C CA . SER A 1 71 ? 4.903 -9.259 4.440 1.00 70.75 71 SER A CA 1
ATOM 529 C C . SER A 1 71 ? 5.839 -8.249 3.804 1.00 70.75 71 SER A C 1
ATOM 531 O O . SER A 1 71 ? 6.981 -8.171 4.235 1.00 70.75 71 SER A O 1
ATOM 533 N N . PHE A 1 72 ? 5.410 -7.501 2.782 1.00 80.19 72 PHE A N 1
ATOM 534 C CA . PHE A 1 72 ? 6.297 -6.537 2.123 1.00 80.19 72 PHE A CA 1
ATOM 535 C C . PHE A 1 72 ? 5.526 -5.581 1.212 1.00 80.19 72 PHE A C 1
ATOM 537 O O . PHE A 1 72 ? 4.722 -6.030 0.389 1.00 80.19 72 PHE A O 1
ATOM 544 N N . LEU A 1 73 ? 5.772 -4.272 1.320 1.00 86.62 73 LEU A N 1
ATOM 545 C CA . LEU A 1 73 ? 5.263 -3.262 0.387 1.00 86.62 73 LEU A CA 1
ATOM 546 C C . LEU A 1 73 ? 6.422 -2.656 -0.402 1.00 86.62 73 LEU A C 1
ATOM 548 O O . LEU A 1 73 ? 7.313 -2.028 0.174 1.00 86.62 73 LEU A O 1
ATOM 552 N N . GLN A 1 74 ? 6.373 -2.791 -1.726 1.00 87.69 74 GLN A N 1
ATOM 553 C CA . GLN A 1 74 ? 7.335 -2.165 -2.622 1.00 87.69 74 GLN A CA 1
ATOM 554 C C . GLN A 1 74 ? 6.654 -1.219 -3.608 1.00 87.69 74 GLN A C 1
ATOM 556 O O . GLN A 1 74 ? 5.669 -1.577 -4.253 1.00 87.69 74 GLN A O 1
ATOM 561 N N . ILE A 1 75 ? 7.228 -0.030 -3.762 1.00 87.44 75 ILE A N 1
ATOM 562 C CA . ILE A 1 75 ? 6.815 0.971 -4.743 1.00 87.44 75 ILE A CA 1
ATOM 563 C C . ILE A 1 75 ? 8.031 1.302 -5.611 1.00 87.44 75 ILE A C 1
ATOM 565 O O . ILE A 1 75 ? 9.021 1.836 -5.110 1.00 87.44 75 ILE A O 1
ATOM 569 N N . ILE A 1 76 ? 7.969 0.978 -6.900 1.00 85.00 76 ILE A N 1
ATOM 570 C CA . ILE A 1 76 ? 9.068 1.172 -7.856 1.00 85.00 76 ILE A CA 1
ATOM 571 C C . ILE A 1 76 ? 8.693 2.261 -8.859 1.00 85.00 76 ILE A C 1
ATOM 573 O O . ILE A 1 76 ? 7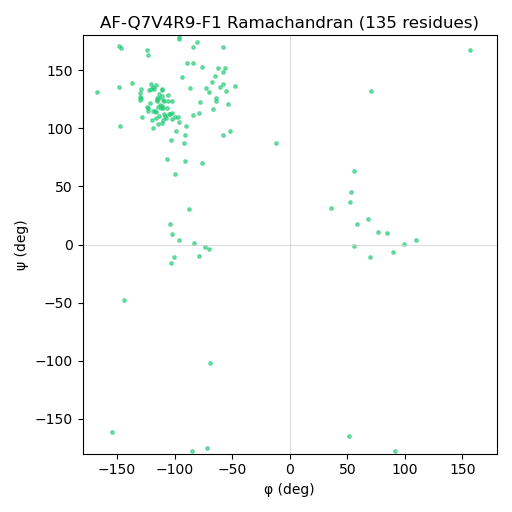.595 2.263 -9.403 1.00 85.00 76 ILE A O 1
ATOM 577 N N . GLY A 1 77 ? 9.616 3.182 -9.099 1.00 70.88 77 GLY A N 1
ATOM 578 C CA . GLY A 1 77 ? 9.481 4.384 -9.911 1.00 70.88 77 GLY A CA 1
ATOM 579 C C . GLY A 1 77 ? 10.137 4.350 -11.284 1.00 70.88 77 GLY A C 1
ATOM 580 O O . GLY A 1 77 ? 10.383 5.417 -11.840 1.00 70.88 77 GLY A O 1
ATOM 581 N N . ASP A 1 78 ? 10.460 3.170 -11.811 1.00 68.06 78 ASP A N 1
ATOM 582 C CA . ASP A 1 78 ? 10.901 3.001 -13.202 1.00 68.06 78 ASP A CA 1
ATOM 583 C C . ASP A 1 78 ? 9.849 3.531 -14.197 1.00 68.06 78 ASP A C 1
ATOM 585 O O . ASP A 1 78 ? 8.754 3.891 -13.785 1.00 68.06 78 ASP A O 1
ATOM 589 N N . GLU A 1 79 ? 10.183 3.644 -15.488 1.00 61.00 79 GLU A N 1
ATOM 590 C CA . GLU A 1 79 ? 9.375 4.231 -16.581 1.00 61.00 79 GLU A CA 1
ATOM 591 C C . GLU A 1 79 ? 7.885 4.517 -16.261 1.00 61.00 79 GLU A C 1
ATOM 593 O O . GLU A 1 79 ? 6.975 3.722 -16.498 1.00 61.00 79 GLU A O 1
ATOM 598 N N . GLY A 1 80 ? 7.628 5.711 -15.709 1.00 64.19 80 GLY A N 1
ATOM 599 C CA . GLY A 1 80 ? 6.291 6.234 -15.404 1.00 64.19 80 GLY A CA 1
ATOM 600 C C . GLY A 1 80 ? 5.714 5.913 -14.014 1.00 64.19 80 GLY A C 1
ATOM 601 O O . GLY A 1 80 ? 4.693 6.483 -13.650 1.00 64.19 80 GLY A O 1
ATOM 602 N N . GLY A 1 81 ? 6.397 5.088 -13.231 1.00 74.94 81 GLY A N 1
ATOM 603 C CA . GLY A 1 81 ? 6.397 5.029 -11.774 1.00 74.94 81 GLY A CA 1
ATOM 604 C C . GLY A 1 81 ? 5.136 4.519 -11.080 1.00 74.94 81 GLY A C 1
ATOM 605 O O . GLY A 1 81 ? 4.015 4.953 -11.329 1.00 74.94 81 GLY A O 1
ATOM 606 N N . GLY A 1 82 ? 5.333 3.598 -10.144 1.00 87.19 82 GLY A N 1
ATOM 607 C CA . GLY A 1 82 ? 4.330 3.163 -9.188 1.00 87.19 82 GLY A CA 1
ATOM 608 C C . GLY A 1 82 ? 3.982 4.269 -8.194 1.00 87.19 82 GLY A C 1
ATOM 609 O O . GLY A 1 82 ? 4.858 5.003 -7.724 1.00 87.19 82 GLY A O 1
ATOM 610 N N . THR A 1 83 ? 2.697 4.386 -7.875 1.00 91.44 83 THR A N 1
ATOM 611 C CA . THR A 1 83 ? 2.178 5.377 -6.929 1.00 91.44 83 THR A CA 1
ATOM 612 C C . THR A 1 83 ? 1.282 4.707 -5.894 1.00 91.44 83 THR A C 1
ATOM 614 O O . THR A 1 83 ? 0.364 3.973 -6.254 1.00 91.44 83 THR A O 1
ATOM 617 N N . LEU A 1 84 ? 1.528 4.985 -4.616 1.00 93.75 84 LEU A N 1
ATOM 618 C CA . LEU A 1 84 ? 0.577 4.743 -3.536 1.00 93.75 84 LEU A CA 1
ATOM 619 C C . LEU A 1 84 ? 0.084 6.091 -3.015 1.00 93.75 84 LEU A C 1
ATOM 621 O O . LEU A 1 84 ? 0.884 6.853 -2.469 1.00 93.75 84 LEU A O 1
ATOM 625 N N . ASP A 1 85 ? -1.218 6.343 -3.136 1.00 94.88 85 ASP A N 1
ATOM 626 C CA . ASP A 1 85 ? -1.884 7.509 -2.558 1.00 94.88 85 ASP A CA 1
ATOM 627 C C . ASP A 1 85 ? -2.793 7.070 -1.407 1.00 94.88 85 ASP A C 1
ATOM 629 O O . ASP A 1 85 ? -3.857 6.485 -1.602 1.00 94.88 85 ASP A O 1
ATOM 633 N N . ASN A 1 86 ? -2.377 7.370 -0.181 1.00 94.31 86 ASN A N 1
ATOM 634 C CA . ASN A 1 86 ? -3.178 7.165 1.016 1.00 94.31 86 ASN A CA 1
ATOM 635 C C . ASN A 1 86 ? -3.833 8.487 1.437 1.00 94.31 86 ASN A C 1
ATOM 637 O O . ASN A 1 86 ? -3.210 9.315 2.102 1.00 94.31 86 ASN A O 1
ATOM 641 N N . ASN A 1 87 ? -5.094 8.679 1.061 1.00 94.94 87 ASN A N 1
ATOM 642 C CA . ASN A 1 87 ? -5.877 9.895 1.265 1.00 94.94 87 ASN A CA 1
ATOM 643 C C . ASN A 1 87 ? -6.807 9.770 2.485 1.00 94.94 87 ASN A C 1
ATOM 645 O O . ASN A 1 87 ? -8.026 9.892 2.371 1.00 94.94 87 ASN A O 1
ATOM 649 N N . GLY A 1 88 ? -6.228 9.559 3.669 1.00 92.81 88 GLY A N 1
ATOM 650 C CA . GLY A 1 88 ? -6.971 9.456 4.935 1.00 92.81 88 GLY A CA 1
ATOM 651 C C . GLY A 1 88 ? -7.235 8.027 5.421 1.00 92.81 88 GLY A C 1
ATOM 652 O O . GLY A 1 88 ? -7.862 7.845 6.467 1.00 92.81 88 GLY A O 1
ATOM 653 N N . GLY A 1 89 ? -6.779 7.014 4.686 1.00 94.25 89 GLY A N 1
ATOM 654 C CA . GLY A 1 89 ? -6.873 5.610 5.073 1.00 94.25 89 GLY A CA 1
ATOM 655 C C . GLY A 1 89 ? -5.737 5.146 5.990 1.00 94.25 89 GLY A C 1
ATOM 656 O O . GLY A 1 89 ? -4.846 5.905 6.390 1.00 94.25 89 GLY A O 1
ATOM 657 N N . THR A 1 90 ? -5.756 3.859 6.331 1.00 94.31 90 THR A N 1
ATOM 658 C CA . THR A 1 90 ? -4.718 3.219 7.152 1.00 94.31 90 THR A CA 1
ATOM 659 C C . THR A 1 90 ? -3.966 2.164 6.351 1.00 94.31 90 THR A C 1
ATOM 661 O O . THR A 1 90 ? -4.559 1.208 5.863 1.00 94.31 90 THR A O 1
ATOM 664 N N . VAL A 1 91 ? -2.646 2.303 6.259 1.00 92.19 91 VAL A N 1
ATOM 665 C CA . VAL A 1 91 ? -1.745 1.270 5.744 1.00 92.19 91 VAL A CA 1
ATOM 666 C C . VAL A 1 91 ? -1.024 0.625 6.917 1.00 92.19 91 VAL A C 1
ATOM 668 O O . VAL A 1 91 ? -0.193 1.256 7.568 1.00 92.19 91 VAL A O 1
ATOM 671 N N . ASN A 1 92 ? -1.322 -0.642 7.169 1.00 88.31 92 ASN A N 1
ATOM 672 C CA . ASN A 1 92 ? -0.631 -1.483 8.133 1.00 88.31 92 ASN A CA 1
ATOM 673 C C . ASN A 1 92 ? 0.297 -2.425 7.374 1.00 88.31 92 ASN A C 1
ATOM 675 O O . ASN A 1 92 ? -0.106 -3.515 6.985 1.00 88.31 92 ASN A O 1
ATOM 679 N N . ASN A 1 93 ? 1.532 -1.994 7.156 1.00 82.12 93 ASN A N 1
ATOM 680 C CA . ASN A 1 93 ? 2.584 -2.797 6.555 1.00 82.12 93 ASN A CA 1
ATOM 681 C C . ASN A 1 93 ? 3.370 -3.517 7.661 1.00 82.12 93 ASN A C 1
ATOM 683 O O . ASN A 1 93 ? 4.473 -3.111 8.032 1.00 82.12 93 ASN A O 1
ATOM 687 N N . LYS A 1 94 ? 2.729 -4.518 8.267 1.00 72.50 94 LYS A N 1
ATOM 688 C CA . LYS A 1 94 ? 3.317 -5.363 9.313 1.00 72.50 94 LYS A CA 1
ATOM 689 C C . LYS A 1 94 ? 4.057 -6.501 8.640 1.00 72.50 94 LYS A C 1
ATOM 691 O O . LYS A 1 94 ? 3.503 -7.094 7.736 1.00 72.50 94 LYS A O 1
ATOM 696 N N . CYS A 1 95 ? 5.272 -6.828 9.050 1.00 57.09 95 CYS A N 1
ATOM 697 C CA . CYS A 1 95 ? 5.881 -8.053 8.563 1.00 57.09 95 CYS A CA 1
ATOM 698 C C . CYS A 1 95 ? 5.541 -9.212 9.501 1.00 57.09 95 CYS A C 1
ATOM 700 O O . CYS A 1 95 ? 6.144 -9.322 10.560 1.00 57.09 95 CYS A O 1
ATOM 702 N N . GLY A 1 96 ? 4.583 -10.047 9.102 1.00 54.47 96 GLY A N 1
ATOM 703 C CA . GLY A 1 96 ? 4.232 -11.308 9.747 1.00 54.47 96 GLY A CA 1
ATOM 704 C C . GLY A 1 96 ? 3.973 -11.218 11.253 1.00 54.47 96 GLY A C 1
ATOM 705 O O . GLY A 1 96 ? 3.780 -10.144 11.823 1.00 54.47 96 GLY A O 1
ATOM 706 N N . ASP A 1 97 ? 3.969 -12.386 11.890 1.00 50.84 97 ASP A N 1
ATOM 707 C CA . ASP A 1 97 ? 3.935 -12.535 13.349 1.00 50.84 97 ASP A CA 1
ATOM 708 C C . ASP A 1 97 ? 5.338 -12.421 13.983 1.00 50.84 97 ASP A C 1
ATOM 710 O O . ASP A 1 97 ? 5.483 -12.564 15.198 1.00 50.84 97 ASP A O 1
ATOM 714 N N . THR A 1 98 ? 6.383 -12.174 13.184 1.00 47.22 98 THR A N 1
ATOM 715 C CA . THR A 1 98 ? 7.765 -12.121 13.669 1.00 47.22 98 THR A CA 1
ATOM 716 C C . THR A 1 98 ? 8.027 -10.779 14.365 1.00 47.22 98 THR A C 1
ATOM 718 O O . THR A 1 98 ? 7.845 -9.719 13.755 1.00 47.22 98 THR A O 1
ATOM 721 N N . PRO A 1 99 ? 8.445 -10.776 15.645 1.00 44.00 99 PRO A N 1
ATOM 722 C CA . PRO A 1 99 ? 8.801 -9.556 16.357 1.00 44.00 99 PRO A CA 1
ATOM 723 C C . PRO A 1 99 ? 9.901 -8.770 15.622 1.00 44.00 99 PRO A C 1
ATOM 725 O O . PRO A 1 99 ? 10.739 -9.369 14.944 1.00 44.00 99 PRO A O 1
ATOM 728 N N . PRO A 1 100 ? 9.955 -7.433 15.774 1.00 44.38 100 PRO A N 1
ATOM 729 C CA . PRO A 1 100 ? 11.066 -6.644 15.253 1.00 44.38 100 PRO A CA 1
ATOM 730 C C . PRO A 1 100 ? 12.410 -7.203 15.755 1.00 44.38 100 PRO A C 1
ATOM 732 O O . PRO A 1 100 ? 12.634 -7.229 16.963 1.00 44.38 100 PRO A O 1
ATOM 735 N N . GLY A 1 101 ? 13.297 -7.606 14.837 1.00 45.12 101 GLY A N 1
ATOM 736 C CA . GLY A 1 101 ? 14.698 -7.922 15.142 1.00 45.12 101 GLY A CA 1
ATOM 737 C C . GLY A 1 101 ? 15.141 -9.389 15.080 1.00 45.12 101 GLY A C 1
ATOM 738 O O . GLY A 1 101 ? 16.300 -9.628 15.402 1.00 45.12 101 GLY A O 1
ATOM 739 N N . GLU A 1 102 ? 14.297 -10.352 14.678 1.00 48.03 102 GLU A N 1
ATOM 740 C CA . GLU A 1 102 ? 14.740 -11.762 14.556 1.00 48.03 102 GLU A CA 1
ATOM 741 C C . GLU A 1 102 ? 14.999 -12.261 13.124 1.00 48.03 102 GLU A C 1
ATOM 743 O O . GLU A 1 102 ? 15.738 -13.223 12.980 1.00 48.03 102 GLU A O 1
ATOM 748 N N . ASP A 1 103 ? 14.538 -11.570 12.075 1.00 44.56 103 ASP A N 1
ATOM 749 C CA . ASP A 1 103 ? 14.905 -11.869 10.681 1.00 44.56 103 ASP A CA 1
ATOM 750 C C . ASP A 1 103 ? 14.942 -10.567 9.851 1.00 44.56 103 ASP A C 1
ATOM 752 O O . ASP A 1 103 ? 13.909 -10.021 9.456 1.00 44.56 103 ASP A O 1
ATOM 756 N N . ASP A 1 104 ? 16.144 -10.046 9.585 1.00 44.75 104 ASP A N 1
ATOM 757 C CA . ASP A 1 104 ? 16.382 -8.817 8.800 1.00 44.75 104 ASP A CA 1
ATOM 758 C C . ASP A 1 104 ? 16.082 -8.968 7.291 1.00 44.75 104 ASP A C 1
ATOM 760 O O . ASP A 1 104 ? 16.128 -7.988 6.540 1.00 44.75 104 ASP A O 1
ATOM 764 N N . ASP A 1 105 ? 15.732 -10.174 6.834 1.00 50.97 105 ASP A N 1
ATOM 765 C CA . ASP A 1 105 ? 15.424 -10.466 5.426 1.00 50.97 105 ASP A CA 1
ATOM 766 C C . ASP A 1 105 ? 14.012 -10.032 5.006 1.00 50.97 105 ASP A C 1
ATOM 768 O O . ASP A 1 105 ? 13.673 -9.996 3.817 1.00 50.97 105 ASP A O 1
ATOM 772 N N . PHE A 1 106 ? 13.181 -9.645 5.969 1.00 54.25 106 PHE A N 1
ATOM 773 C CA . PHE A 1 106 ? 11.844 -9.160 5.698 1.00 54.25 106 PHE A CA 1
ATOM 774 C C . PHE A 1 106 ? 11.836 -7.669 5.345 1.00 54.25 106 PHE A C 1
ATOM 776 O O . PHE A 1 106 ? 12.079 -6.786 6.172 1.00 54.25 106 PHE A O 1
ATOM 783 N N . GLY A 1 107 ? 11.523 -7.373 4.081 1.00 61.44 107 GLY A N 1
ATOM 784 C CA . GLY A 1 107 ? 11.343 -6.004 3.618 1.00 61.44 107 GLY A CA 1
ATOM 785 C C . GLY A 1 107 ? 10.114 -5.386 4.278 1.00 61.44 107 GLY A C 1
ATOM 786 O O . GLY A 1 107 ? 9.003 -5.835 4.035 1.00 61.44 107 GLY A O 1
ATOM 787 N N . GLY A 1 108 ? 10.290 -4.338 5.081 1.00 75.25 108 GLY A N 1
ATOM 788 C CA . GLY A 1 108 ? 9.184 -3.512 5.553 1.00 75.25 108 GLY A CA 1
ATOM 789 C C . GLY A 1 108 ? 8.606 -2.718 4.383 1.00 75.25 108 GLY A C 1
ATOM 790 O O . GLY A 1 108 ? 7.853 -3.231 3.554 1.00 75.25 108 GLY A O 1
ATOM 791 N N . LEU A 1 109 ? 8.947 -1.438 4.287 1.00 85.44 109 LEU A N 1
ATOM 792 C CA . LEU A 1 109 ? 8.589 -0.600 3.143 1.00 85.44 109 LEU A CA 1
ATOM 793 C C . LEU A 1 109 ? 9.824 -0.361 2.280 1.00 85.44 109 LEU A C 1
ATOM 795 O O . LEU A 1 109 ? 10.834 0.127 2.785 1.00 85.44 109 LEU A O 1
ATOM 799 N N . LYS A 1 110 ? 9.729 -0.602 0.971 1.00 86.31 110 LYS A N 1
ATOM 800 C CA . LYS A 1 110 ? 10.743 -0.145 0.017 1.00 86.31 110 LYS A CA 1
ATOM 801 C C . LYS A 1 110 ? 10.138 0.768 -1.041 1.00 86.31 110 LYS A C 1
ATOM 803 O O . LYS A 1 110 ? 9.238 0.369 -1.773 1.00 86.31 110 LYS A O 1
ATOM 808 N N . VAL A 1 111 ? 10.654 1.989 -1.138 1.00 85.94 111 VAL A N 1
ATOM 809 C CA . VAL A 1 111 ? 10.281 2.953 -2.180 1.00 85.94 111 VAL A CA 1
ATOM 810 C C . VAL A 1 111 ? 11.526 3.284 -2.990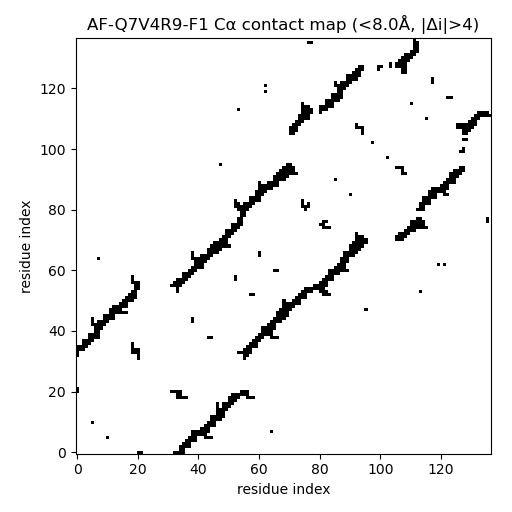 1.00 85.94 111 VAL A C 1
ATOM 812 O O . VAL A 1 111 ? 12.465 3.870 -2.457 1.00 85.94 111 VAL A O 1
ATOM 815 N N . TYR A 1 112 ? 11.534 2.909 -4.265 1.00 85.38 112 TYR A N 1
ATOM 816 C CA . TYR A 1 112 ? 12.656 3.103 -5.183 1.00 85.38 112 TYR A CA 1
ATOM 817 C C . TYR A 1 112 ? 12.217 3.978 -6.338 1.00 85.38 112 TYR A C 1
ATOM 819 O O . TYR A 1 112 ? 11.517 3.492 -7.216 1.00 85.38 112 TYR A O 1
ATOM 827 N N . ALA A 1 113 ? 12.544 5.271 -6.309 1.00 83.19 113 ALA A N 1
ATOM 828 C CA . ALA A 1 113 ? 12.076 6.275 -7.277 1.00 83.19 113 ALA A CA 1
ATOM 829 C C . ALA A 1 113 ? 10.536 6.404 -7.427 1.00 83.19 113 ALA A C 1
ATOM 831 O O . ALA A 1 113 ? 10.064 7.215 -8.222 1.00 83.19 113 ALA A O 1
ATOM 832 N N . GLY A 1 114 ? 9.742 5.602 -6.708 1.00 84.19 114 GLY A N 1
ATOM 833 C CA . GLY A 1 114 ? 8.282 5.601 -6.748 1.00 84.19 114 GLY A CA 1
ATOM 834 C C . GLY A 1 114 ? 7.671 6.709 -5.895 1.00 84.19 114 GLY A C 1
ATOM 835 O O . GLY A 1 114 ? 8.369 7.419 -5.169 1.00 84.19 114 GLY A O 1
ATOM 836 N N . LYS A 1 115 ? 6.345 6.854 -5.966 1.00 90.19 115 LYS A N 1
ATOM 837 C CA . LYS A 1 115 ? 5.609 7.874 -5.208 1.00 90.19 115 LYS A CA 1
ATOM 838 C C . LYS A 1 115 ? 4.851 7.242 -4.048 1.00 90.19 115 LYS A C 1
ATOM 840 O O . LYS A 1 115 ? 4.023 6.359 -4.252 1.00 90.19 115 LYS A O 1
ATOM 845 N N . LEU A 1 116 ? 5.127 7.723 -2.841 1.00 91.88 116 LEU A N 1
ATOM 846 C CA . LEU A 1 116 ? 4.392 7.391 -1.626 1.00 91.88 116 LEU A CA 1
ATOM 847 C C . LEU A 1 116 ? 3.797 8.678 -1.061 1.00 91.88 116 LEU A C 1
ATOM 849 O O . LEU A 1 116 ? 4.525 9.499 -0.507 1.00 91.88 116 LEU A O 1
ATOM 853 N N . ASN A 1 117 ? 2.486 8.841 -1.194 1.00 93.69 117 ASN A N 1
ATOM 854 C CA . ASN A 1 117 ? 1.775 10.019 -0.725 1.00 93.69 117 ASN A CA 1
ATOM 855 C C . ASN A 1 117 ? 0.883 9.637 0.459 1.00 93.69 117 ASN A C 1
ATOM 857 O O . ASN A 1 117 ? -0.009 8.802 0.329 1.00 93.69 117 ASN A O 1
ATOM 861 N N . ILE A 1 118 ? 1.130 10.247 1.621 1.00 93.12 118 ILE A N 1
ATOM 862 C CA . ILE A 1 118 ? 0.316 10.080 2.830 1.00 93.12 118 ILE A CA 1
ATOM 863 C C . ILE A 1 118 ? -0.342 11.427 3.135 1.00 93.12 118 ILE A C 1
ATOM 865 O O . ILE A 1 118 ? 0.310 12.349 3.620 1.00 93.12 118 ILE A O 1
ATOM 869 N N . ASN A 1 119 ? -1.630 11.543 2.824 1.00 92.56 119 ASN A N 1
ATOM 870 C CA . ASN A 1 119 ? -2.380 12.797 2.833 1.00 92.56 119 ASN A CA 1
ATOM 871 C C . ASN A 1 119 ? -3.618 12.702 3.732 1.00 92.56 119 ASN A C 1
ATOM 873 O O . ASN A 1 119 ? -4.041 11.615 4.122 1.00 92.56 119 ASN A O 1
ATOM 877 N N . ASN A 1 120 ? -4.243 13.849 4.022 1.00 93.81 120 ASN A N 1
ATOM 878 C CA . ASN A 1 120 ? -5.562 13.945 4.668 1.00 93.81 120 ASN A CA 1
ATOM 879 C C . ASN A 1 120 ? -5.691 13.150 5.983 1.00 93.81 120 ASN A C 1
ATOM 881 O O . ASN A 1 120 ? -6.730 12.560 6.266 1.00 93.81 120 ASN A O 1
ATOM 885 N N . GLY A 1 121 ? -4.624 13.111 6.788 1.00 91.19 121 GLY A N 1
ATOM 886 C CA . GLY A 1 121 ? -4.597 12.361 8.050 1.00 91.19 121 GLY A CA 1
ATOM 887 C C . GLY A 1 121 ? -4.421 10.847 7.888 1.00 91.19 121 GLY A C 1
ATOM 888 O O . GLY A 1 121 ? -4.580 10.112 8.864 1.00 91.19 121 GLY A O 1
ATOM 889 N N . GLY A 1 122 ? -4.084 10.386 6.680 1.00 91.88 122 GLY A N 1
ATOM 890 C CA . GLY A 1 122 ? -3.744 8.999 6.402 1.00 91.88 122 GLY A CA 1
ATOM 891 C C . GLY A 1 122 ? -2.574 8.533 7.259 1.00 91.88 122 GLY A C 1
ATOM 892 O O . GLY A 1 122 ? -1.690 9.309 7.627 1.00 91.88 122 GLY A O 1
ATOM 893 N N . LYS A 1 123 ? -2.580 7.249 7.605 1.00 93.62 123 LYS A N 1
ATOM 894 C CA . LYS A 1 123 ? -1.573 6.649 8.480 1.00 93.62 123 LYS A CA 1
ATOM 895 C C . LYS A 1 123 ? -0.846 5.535 7.755 1.00 93.62 123 LYS A C 1
ATOM 897 O O . LYS A 1 123 ? -1.470 4.728 7.073 1.00 93.62 123 LYS A O 1
ATOM 902 N N . LEU A 1 124 ? 0.466 5.485 7.937 1.00 91.12 124 LEU A N 1
ATOM 903 C CA . LEU A 1 124 ? 1.311 4.391 7.489 1.00 91.12 124 LEU A CA 1
ATOM 904 C C . LEU A 1 124 ? 2.072 3.855 8.694 1.00 91.12 124 LEU A C 1
ATOM 9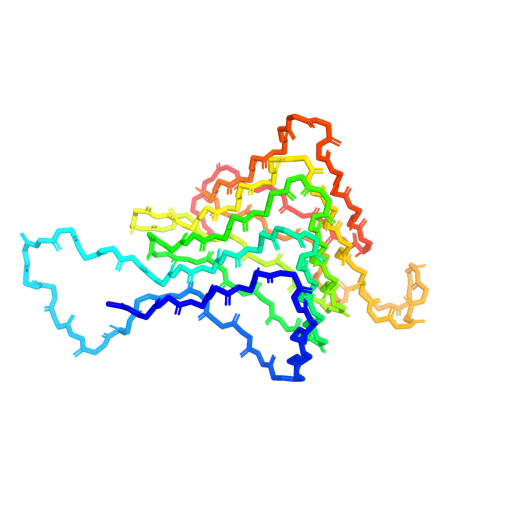06 O O . LEU A 1 124 ? 2.870 4.564 9.304 1.00 91.12 124 LEU A O 1
ATOM 910 N N . TYR A 1 125 ? 1.837 2.591 9.000 1.00 86.56 125 TYR A N 1
ATOM 911 C CA . TYR A 1 125 ? 2.580 1.837 9.988 1.00 86.56 125 TYR A CA 1
ATOM 912 C C . TYR A 1 125 ? 3.449 0.832 9.240 1.00 86.56 125 TYR A C 1
ATOM 914 O O . TYR A 1 125 ? 2.921 -0.093 8.629 1.00 86.56 125 TYR A O 1
ATOM 922 N N . SER A 1 126 ? 4.766 1.035 9.250 1.00 82.12 126 SER A N 1
ATOM 923 C CA . SER A 1 126 ? 5.732 0.109 8.655 1.00 82.12 126 SER A CA 1
ATOM 924 C C . SER A 1 126 ? 6.534 -0.555 9.762 1.00 82.12 126 SER A C 1
ATOM 926 O O . SER A 1 126 ? 7.083 0.136 10.622 1.00 82.12 126 SER A O 1
ATOM 928 N N . TYR A 1 127 ? 6.580 -1.881 9.743 1.00 73.62 127 TYR A N 1
ATOM 929 C CA . TYR A 1 127 ? 7.308 -2.687 10.714 1.00 73.62 127 TYR A CA 1
ATOM 930 C C . TYR A 1 127 ? 8.419 -3.443 9.981 1.00 73.62 127 TYR A C 1
ATOM 932 O O . TYR A 1 127 ? 8.198 -3.951 8.883 1.00 73.62 127 TYR A O 1
ATOM 940 N N . GLY A 1 128 ? 9.612 -3.485 10.572 1.00 72.25 128 GLY A N 1
ATOM 941 C CA . GLY A 1 128 ? 10.818 -3.998 9.916 1.00 72.25 128 GLY A CA 1
ATOM 942 C C . GLY A 1 128 ? 11.622 -2.916 9.186 1.00 72.25 128 GLY A C 1
ATOM 943 O O . GLY A 1 128 ? 11.300 -1.721 9.232 1.00 72.25 128 GLY A O 1
ATOM 944 N N . SER A 1 129 ? 12.705 -3.331 8.527 1.00 75.12 129 SER A N 1
ATOM 945 C CA . SER A 1 129 ? 13.614 -2.411 7.843 1.00 75.12 129 SER A CA 1
ATOM 946 C C . SER A 1 129 ? 12.891 -1.710 6.687 1.00 75.12 129 SER A C 1
ATOM 948 O O . SER A 1 129 ? 12.251 -2.330 5.836 1.00 75.12 129 SER A O 1
ATOM 950 N N . SER A 1 130 ? 12.938 -0.379 6.678 1.00 78.69 130 SER A N 1
ATOM 951 C CA . SER A 1 130 ? 12.301 0.432 5.641 1.00 78.69 130 SER A CA 1
ATOM 952 C C . SER A 1 130 ? 13.356 1.246 4.907 1.00 78.69 130 SER A C 1
ATOM 954 O O . SER A 1 130 ? 14.259 1.809 5.517 1.00 78.69 130 SER A O 1
ATOM 956 N N . THR A 1 131 ? 13.260 1.286 3.584 1.00 82.06 131 THR A N 1
ATOM 957 C CA . THR A 1 131 ? 14.206 1.979 2.712 1.00 82.06 131 THR A CA 1
ATOM 958 C C . THR A 1 131 ? 13.443 2.869 1.745 1.00 82.06 131 THR A C 1
ATOM 960 O O . THR A 1 131 ? 12.594 2.405 0.989 1.00 82.06 131 THR A O 1
ATOM 963 N N . ILE A 1 132 ? 13.774 4.156 1.738 1.00 82.50 132 ILE A N 1
ATOM 964 C CA . ILE A 1 132 ? 13.305 5.105 0.729 1.00 82.50 132 ILE A CA 1
ATOM 965 C C . ILE A 1 132 ? 14.544 5.584 -0.019 1.00 82.50 132 ILE A C 1
ATOM 967 O O . ILE A 1 132 ? 15.409 6.229 0.570 1.00 82.50 132 ILE A O 1
ATOM 971 N N . LYS A 1 133 ? 14.650 5.246 -1.306 1.00 80.56 133 LYS A N 1
ATOM 972 C CA . LYS A 1 133 ? 15.717 5.721 -2.189 1.00 80.56 133 LYS A CA 1
ATOM 973 C C . LYS A 1 133 ? 15.129 6.586 -3.292 1.00 80.56 133 LYS A C 1
ATOM 975 O O . LYS A 1 133 ? 14.271 6.160 -4.067 1.00 80.56 133 LYS A O 1
ATOM 980 N N . THR A 1 134 ? 15.643 7.802 -3.386 1.00 64.44 134 THR A N 1
ATOM 981 C CA . THR A 1 134 ? 15.362 8.727 -4.481 1.00 64.44 134 THR A CA 1
ATOM 982 C C . THR A 1 134 ? 16.422 8.527 -5.567 1.00 64.44 134 THR A C 1
ATOM 984 O O . THR A 1 134 ? 17.471 9.161 -5.530 1.00 64.44 134 THR A O 1
ATOM 987 N N . GLY A 1 135 ? 16.193 7.586 -6.486 1.00 57.53 135 GLY A N 1
ATOM 988 C CA . GLY A 1 135 ? 17.118 7.241 -7.577 1.00 57.53 135 GLY A CA 1
ATOM 989 C C . GLY A 1 135 ? 16.887 5.819 -8.098 1.00 57.53 135 GLY A C 1
ATOM 990 O O . GLY A 1 135 ? 16.151 5.061 -7.466 1.00 57.53 135 GLY A O 1
ATOM 991 N N . SER A 1 136 ? 17.473 5.468 -9.247 1.00 55.50 136 SER A N 1
ATOM 992 C CA . SER A 1 136 ? 17.459 4.087 -9.757 1.00 55.50 136 SER A CA 1
ATOM 993 C C . SER A 1 136 ? 18.230 3.151 -8.817 1.00 55.50 136 SER A C 1
ATOM 995 O O . SER A 1 136 ? 19.209 3.587 -8.205 1.00 55.50 136 SER A O 1
ATOM 997 N N . GLU A 1 137 ? 17.767 1.902 -8.683 1.00 51.84 137 GLU A N 1
ATOM 998 C CA . GLU A 1 137 ? 18.492 0.838 -7.961 1.00 51.84 137 GLU A CA 1
ATOM 999 C C . GLU A 1 137 ? 19.869 0.546 -8.569 1.00 51.84 137 GLU A C 1
ATOM 1001 O O . GLU A 1 137 ? 20.005 0.632 -9.812 1.00 51.84 137 GLU A O 1
#

Solvent-accessible surface area (backbone atoms only — not comparable to full-atom values): 6916 Å² total; per-residue (Å²): 109,62,73,49,76,34,79,43,45,79,47,82,39,74,56,75,46,75,31,40,54,76,89,85,62,80,82,74,91,58,92,70,62,18,10,37,38,38,26,31,71,46,4,32,41,39,30,61,23,45,37,40,27,23,40,34,4,40,37,40,28,28,48,67,7,34,40,40,30,33,34,28,44,38,28,31,26,53,87,76,22,4,33,38,42,28,48,24,11,38,36,40,34,38,36,62,91,62,65,87,87,80,64,89,85,46,50,11,38,38,32,38,46,30,45,80,45,75,34,79,81,25,44,78,46,70,33,59,60,64,47,81,42,91,46,86,132

pLDDT: mean 79.02, std 15.53, range [44.0, 96.06]

Foldseek 3Di:
DEEAEFAQEEAEAADEAEFADDPPDPDPPDQDATYEYEFHNLYEYAYAEEYEFWHNGEYEAAANHEYHYAFAYEWAQPPNTGEYAYANAEYHQHHHPDAQPDDLPTHFYEYHCHYYHAHNNYYYDTGHDHDHDNYHD

Organism: Prochlorococcus marinus (strain MIT 9313) (NCBI:txid74547)

Sequence (137 aa):
MGTLENKGGTINNQGVLFCTYAPHFPEASGSVDGGKIYLYDSGTLNNNAWLCIKARSRLDIDASSTLNNLSFLQIIGDEGGGTLDNNGGTVNNKCGDTPPGEDDDFGGLKVYAGKLNINNGGKLYSYGSSTIKTGSE

Secondary structure (DSSP, 8-state):
--EEEEES-EEEE-S-EEE---TTS---SS-----EEEEETT-EEEE-SEEEE-TT-EEEEETT-EEEESSEEEEE-STT--EEEEEB-EEEE--SSPPTTS-TTSEEEEEEB-EEEEETT-EEEE-SEEEEESS--

Nearest PDB structures (foldseek):
  6n2b-assembly1_A  TM=3.370E-01  e=5.235E+00  Caldicellulosiruptor acetigenus I77R1B
  4dn7-assembly1_B  TM=2.939E-01  e=7.379E+00  Methanosarcina mazei Go1